Protein AF-A0A401FTQ6-F1 (afdb_monomer)

Organism: NCBI:txid45657

Sequence (64 aa):
MHTIKINRKNNNLELVSKLMNSVAAKYNCTVKYNRNDGGLCFTGDDAFKPLIAEDTMRLFAKNQ

Foldseek 3Di:
DDWDAPDDPDPCPQVLQVLLQVLLVVVVKGWDQDPVRRGIDIGDDPVCVVVSVVVSVVVVVVVD

Radius of gyration: 11.19 Å; Cα contacts (8 Å, |Δi|>4): 71; chains: 1; bounding box: 31×19×28 Å

Structure (mmCIF, N/CA/C/O backbone):
data_AF-A0A401FTQ6-F1
#
_entry.id   AF-A0A401FTQ6-F1
#
loop_
_atom_site.group_PDB
_atom_site.id
_atom_site.type_symbol
_atom_site.label_atom_id
_atom_site.label_alt_id
_atom_site.label_comp_id
_atom_site.label_asym_id
_atom_site.label_entity_id
_atom_site.label_seq_id
_atom_site.pdbx_PDB_ins_code
_atom_site.Cartn_x
_atom_site.Cartn_y
_atom_site.Cartn_z
_atom_site.occupancy
_atom_site.B_iso_or_equiv
_atom_site.auth_seq_id
_atom_site.auth_comp_id
_atom_site.auth_asym_id
_atom_site.auth_atom_id
_atom_site.pdbx_PDB_model_num
ATOM 1 N N . MET A 1 1 ? 13.419 -7.663 -5.391 1.00 33.72 1 MET A N 1
ATOM 2 C CA . MET A 1 1 ? 12.490 -6.540 -5.651 1.00 33.72 1 MET A CA 1
ATOM 3 C C . MET A 1 1 ? 11.532 -6.982 -6.748 1.00 33.72 1 MET A C 1
ATOM 5 O O . MET A 1 1 ? 11.993 -7.258 -7.846 1.00 33.72 1 MET A O 1
ATOM 9 N N . HIS A 1 2 ? 10.245 -7.156 -6.440 1.00 39.22 2 HIS A N 1
ATOM 10 C CA . HIS A 1 2 ? 9.234 -7.595 -7.410 1.00 39.22 2 HIS A CA 1
ATOM 11 C C . HIS A 1 2 ? 8.470 -6.376 -7.937 1.00 39.22 2 HIS A C 1
ATOM 13 O O . HIS A 1 2 ? 7.679 -5.774 -7.213 1.00 39.22 2 HIS A O 1
ATOM 19 N N . THR A 1 3 ? 8.724 -6.009 -9.192 1.00 39.06 3 THR A N 1
ATOM 20 C CA . THR A 1 3 ? 8.080 -4.867 -9.853 1.00 39.06 3 THR A CA 1
ATOM 21 C C . THR A 1 3 ? 6.893 -5.363 -10.669 1.00 39.06 3 THR A C 1
ATOM 23 O O . THR A 1 3 ? 7.070 -6.122 -11.621 1.00 39.06 3 THR A O 1
ATOM 26 N N . ILE A 1 4 ? 5.678 -4.941 -10.312 1.00 47.31 4 ILE A N 1
ATOM 27 C CA . ILE A 1 4 ? 4.471 -5.283 -11.071 1.00 47.31 4 ILE A CA 1
ATOM 28 C C . ILE A 1 4 ? 4.267 -4.228 -12.165 1.00 47.31 4 ILE A C 1
ATOM 30 O O . ILE A 1 4 ? 3.921 -3.075 -11.899 1.00 47.31 4 ILE A O 1
ATOM 34 N N . LYS A 1 5 ? 4.475 -4.633 -13.421 1.00 42.47 5 LYS A N 1
ATOM 35 C CA . LYS A 1 5 ? 4.234 -3.790 -14.598 1.00 42.47 5 LYS A CA 1
ATOM 36 C C . LYS A 1 5 ? 2.753 -3.813 -14.970 1.00 42.47 5 LYS A C 1
ATOM 38 O O . LYS A 1 5 ? 2.310 -4.662 -15.738 1.00 42.47 5 LYS A O 1
ATOM 43 N N . ILE A 1 6 ? 1.975 -2.874 -14.433 1.00 50.94 6 ILE A N 1
ATOM 44 C CA . ILE A 1 6 ? 0.591 -2.657 -14.876 1.00 50.94 6 ILE A CA 1
ATOM 45 C C . ILE A 1 6 ? 0.608 -1.764 -16.120 1.00 50.94 6 ILE A C 1
ATOM 47 O O . ILE A 1 6 ? 0.511 -0.546 -16.033 1.00 50.94 6 ILE A O 1
ATOM 51 N N . ASN A 1 7 ? 0.738 -2.382 -17.292 1.00 43.12 7 ASN A N 1
ATOM 52 C CA . ASN A 1 7 ? 0.831 -1.682 -18.570 1.00 43.12 7 ASN A CA 1
ATOM 53 C C . ASN A 1 7 ? -0.579 -1.359 -19.113 1.00 43.12 7 ASN A C 1
ATOM 55 O O . ASN A 1 7 ? -1.108 -2.056 -19.977 1.00 43.12 7 ASN A O 1
ATOM 59 N N . ARG A 1 8 ? -1.239 -0.325 -18.575 1.00 46.81 8 ARG A N 1
ATOM 60 C CA . ARG A 1 8 ? -2.453 0.255 -19.181 1.00 46.81 8 ARG A CA 1
ATOM 61 C C . ARG A 1 8 ? -2.166 1.703 -19.558 1.00 46.81 8 ARG A C 1
ATOM 63 O O . ARG A 1 8 ? -1.971 2.526 -18.677 1.00 46.81 8 ARG A O 1
ATOM 70 N N . LYS A 1 9 ? -2.200 2.033 -20.856 1.00 44.19 9 LYS A N 1
ATOM 71 C CA . LYS A 1 9 ? -2.292 3.419 -21.358 1.00 44.19 9 LYS A CA 1
ATOM 72 C C . LYS A 1 9 ? -3.592 4.043 -20.838 1.00 44.19 9 LYS A C 1
ATOM 74 O O . LYS A 1 9 ? -4.599 4.048 -21.532 1.00 44.19 9 LYS A O 1
ATOM 79 N N . ASN A 1 10 ? -3.606 4.502 -19.594 1.00 48.44 10 ASN A N 1
ATOM 80 C CA . ASN A 1 10 ? -4.744 5.200 -19.030 1.00 48.44 10 ASN A CA 1
ATOM 81 C C . ASN A 1 10 ? -4.232 6.331 -18.147 1.00 48.44 10 ASN A C 1
ATOM 83 O O . ASN A 1 10 ? -3.425 6.104 -17.244 1.00 48.44 10 ASN A O 1
ATOM 87 N N . ASN A 1 11 ? -4.741 7.538 -18.385 1.00 53.44 11 ASN A N 1
ATOM 88 C CA . ASN A 1 11 ? -4.408 8.754 -17.635 1.00 53.44 11 ASN A CA 1
ATOM 89 C C . ASN A 1 11 ? -4.666 8.607 -16.115 1.00 53.44 11 ASN A C 1
ATOM 91 O O . ASN A 1 11 ? -4.169 9.385 -15.309 1.00 53.44 11 ASN A O 1
ATOM 95 N N . ASN A 1 12 ? -5.404 7.566 -15.715 1.00 68.12 12 ASN A N 1
ATOM 96 C CA . ASN A 1 12 ? -5.758 7.270 -14.331 1.00 68.12 12 ASN A CA 1
ATOM 97 C C . ASN A 1 12 ? -4.715 6.457 -13.554 1.00 68.12 12 ASN A C 1
ATOM 99 O O . ASN A 1 12 ? -4.900 6.299 -12.354 1.00 68.12 12 ASN A O 1
ATOM 103 N N . LEU A 1 13 ? -3.640 5.932 -14.159 1.00 69.81 13 LEU A N 1
ATOM 104 C CA . LEU A 1 13 ? -2.629 5.172 -13.396 1.00 69.81 13 LEU A CA 1
ATOM 105 C C . LEU A 1 13 ? -1.956 6.027 -12.318 1.00 69.81 13 LEU A C 1
ATOM 107 O O . LEU A 1 13 ? -1.685 5.545 -11.222 1.00 69.81 13 LEU A O 1
ATOM 111 N N . GLU A 1 14 ? -1.756 7.314 -12.599 1.00 73.12 14 GLU A N 1
ATOM 112 C CA . GLU A 1 14 ? -1.231 8.260 -11.620 1.00 73.12 14 GLU A CA 1
ATOM 113 C C . GLU A 1 14 ? -2.223 8.465 -10.458 1.00 73.12 14 GLU A C 1
ATOM 115 O O . GLU A 1 14 ? -1.827 8.477 -9.292 1.00 73.12 14 GLU A O 1
ATOM 120 N N . LEU A 1 15 ? -3.525 8.520 -10.754 1.00 76.69 15 LEU A N 1
ATOM 121 C CA . LEU A 1 15 ? -4.587 8.625 -9.751 1.00 76.69 15 LEU A CA 1
ATOM 122 C C . LEU A 1 15 ? -4.696 7.347 -8.901 1.00 76.69 15 LEU A C 1
ATOM 124 O O . LEU A 1 15 ? -4.710 7.416 -7.673 1.00 76.69 15 LEU A O 1
ATOM 128 N N . VAL A 1 16 ? -4.693 6.180 -9.555 1.00 77.69 16 VAL A N 1
ATOM 129 C CA . VAL A 1 16 ? -4.677 4.859 -8.911 1.00 77.69 16 VAL A CA 1
ATOM 130 C C . VAL A 1 16 ? -3.458 4.742 -8.004 1.00 77.69 16 VAL A C 1
ATOM 132 O O . VAL A 1 16 ? -3.592 4.302 -6.870 1.00 77.69 16 VAL A O 1
ATOM 135 N N . SER A 1 17 ? -2.285 5.193 -8.453 1.00 80.19 17 SER A N 1
ATOM 136 C CA . SER A 1 17 ? -1.064 5.146 -7.648 1.00 80.19 17 SER A CA 1
ATOM 137 C C . SER A 1 17 ? -1.153 5.995 -6.385 1.00 80.19 17 SER A C 1
ATOM 139 O O . SER A 1 17 ? -0.718 5.547 -5.330 1.00 80.19 17 SER A O 1
ATOM 141 N N . LYS A 1 18 ? -1.764 7.186 -6.457 1.00 81.06 18 LYS A N 1
ATOM 142 C CA . LYS A 1 18 ? -1.982 8.052 -5.290 1.00 81.06 18 LYS A CA 1
ATOM 143 C C . LYS A 1 18 ? -2.961 7.416 -4.307 1.00 81.06 18 LYS A C 1
ATOM 145 O O . LYS A 1 18 ? -2.699 7.442 -3.106 1.00 81.06 18 LYS A O 1
ATOM 150 N N . LEU A 1 19 ? -4.036 6.800 -4.806 1.00 81.88 19 LEU A N 1
ATOM 151 C CA .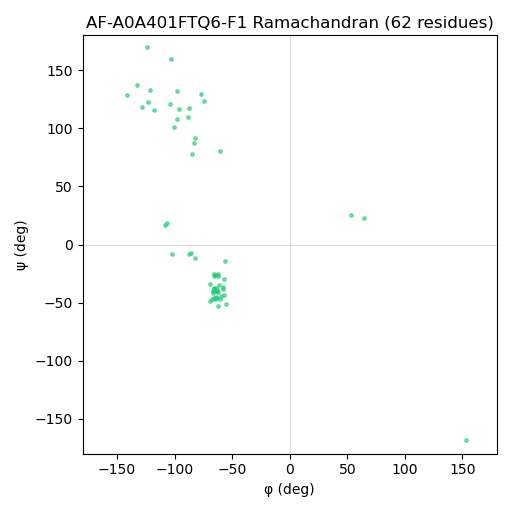 LEU A 1 19 ? -4.980 6.053 -3.971 1.00 81.88 19 LEU A CA 1
ATOM 152 C C . LEU A 1 19 ? -4.302 4.861 -3.292 1.00 81.88 19 LEU A C 1
ATOM 154 O O . LEU A 1 19 ? -4.336 4.751 -2.068 1.00 81.88 19 LEU A O 1
ATOM 158 N N . MET A 1 20 ? -3.633 4.014 -4.077 1.00 82.19 20 MET A N 1
ATOM 159 C CA . MET A 1 20 ? -2.900 2.858 -3.566 1.00 82.19 20 MET A CA 1
ATOM 160 C C . MET A 1 20 ? -1.839 3.283 -2.560 1.00 82.19 20 MET A C 1
ATOM 162 O O . MET A 1 20 ? -1.675 2.611 -1.553 1.00 82.19 20 MET A O 1
ATOM 166 N N . ASN A 1 21 ? -1.151 4.405 -2.780 1.00 85.31 21 ASN A N 1
ATOM 167 C CA . ASN A 1 21 ? -0.180 4.932 -1.829 1.00 85.31 21 ASN A CA 1
ATOM 168 C C . ASN A 1 21 ? -0.838 5.397 -0.525 1.00 85.31 21 ASN A C 1
ATOM 170 O O . ASN A 1 21 ? -0.298 5.154 0.547 1.00 85.31 21 ASN A O 1
ATOM 174 N N . SER A 1 22 ? -2.002 6.045 -0.602 1.00 85.00 22 SER A N 1
ATOM 175 C CA . SER A 1 22 ? -2.753 6.483 0.579 1.00 85.00 22 SER A CA 1
ATOM 176 C C . SER A 1 22 ? -3.227 5.298 1.425 1.00 85.00 22 SER A C 1
ATOM 178 O O . SER A 1 22 ? -3.134 5.341 2.650 1.00 85.00 22 SER A O 1
ATOM 180 N N . VAL A 1 23 ? -3.669 4.215 0.781 1.00 84.00 23 VAL A N 1
ATOM 181 C CA . VAL A 1 23 ? -4.011 2.959 1.460 1.00 84.00 23 VAL A CA 1
ATOM 182 C C . VAL A 1 23 ? -2.755 2.284 2.007 1.00 84.00 23 VAL A C 1
ATOM 184 O O . VAL A 1 23 ? -2.719 1.924 3.179 1.00 84.00 23 VAL A O 1
ATOM 187 N N . ALA A 1 24 ? -1.708 2.151 1.192 1.00 84.62 24 ALA A N 1
ATOM 188 C CA . ALA A 1 24 ? -0.451 1.512 1.566 1.00 84.62 24 ALA A CA 1
ATOM 1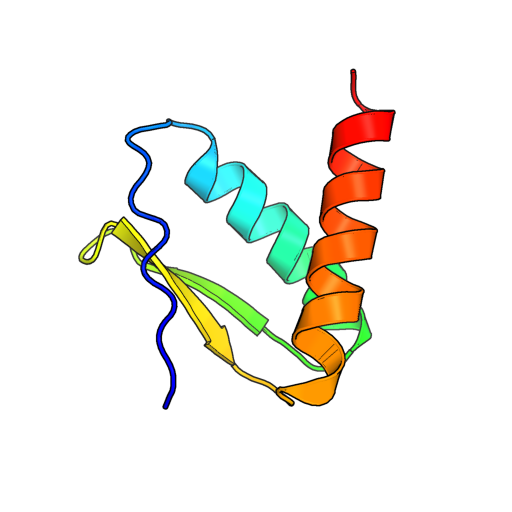89 C C . ALA A 1 24 ? 0.209 2.189 2.773 1.00 84.62 24 ALA A C 1
ATOM 191 O O . ALA A 1 24 ? 0.720 1.491 3.648 1.00 84.62 24 ALA A O 1
ATOM 192 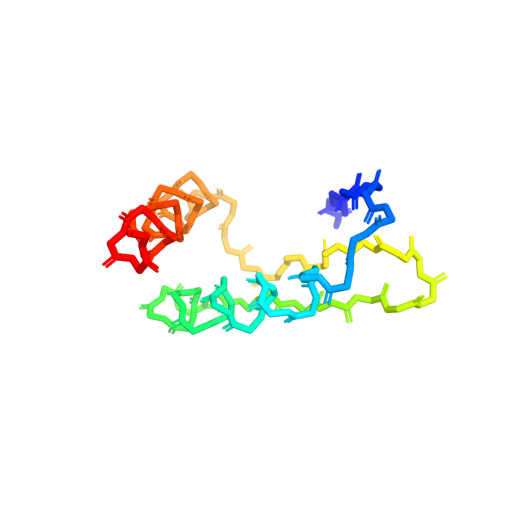N N . ALA A 1 25 ? 0.116 3.518 2.878 1.00 83.69 25 ALA A N 1
ATOM 193 C CA . ALA A 1 25 ? 0.638 4.278 4.009 1.00 83.69 25 ALA A CA 1
ATOM 194 C C . ALA A 1 25 ? 0.049 3.824 5.358 1.00 83.69 25 ALA A C 1
ATOM 196 O O . ALA A 1 25 ? 0.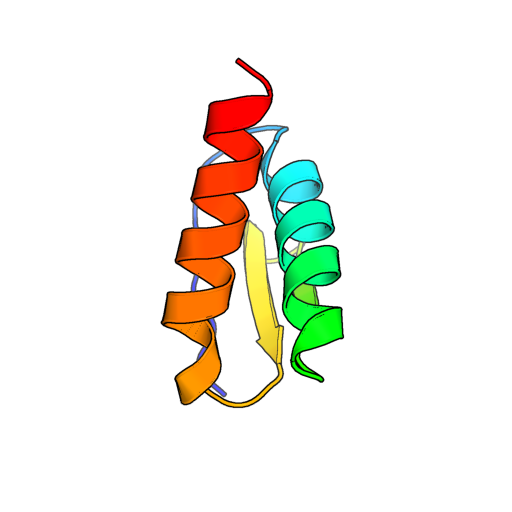748 3.866 6.368 1.00 83.69 25 ALA A O 1
ATOM 197 N N . LYS A 1 26 ? -1.194 3.314 5.385 1.00 84.06 26 LYS A N 1
ATOM 198 C CA . LYS A 1 26 ? -1.811 2.748 6.600 1.00 84.06 26 LYS A CA 1
ATOM 199 C C . LYS A 1 26 ? -1.114 1.471 7.082 1.00 84.06 26 LYS A C 1
ATOM 201 O O . LYS A 1 26 ? -1.176 1.152 8.263 1.00 84.06 26 LYS A O 1
ATOM 206 N N . TYR A 1 27 ? -0.455 0.756 6.174 1.00 81.75 27 TYR A N 1
ATOM 207 C CA . TYR A 1 27 ? 0.219 -0.521 6.418 1.00 81.75 27 TYR A CA 1
ATOM 208 C C . TYR A 1 27 ? 1.750 -0.383 6.433 1.00 81.75 27 TYR A C 1
ATOM 210 O O . TYR A 1 27 ? 2.450 -1.370 6.226 1.00 81.75 27 TYR A O 1
ATOM 218 N N . ASN A 1 28 ? 2.292 0.833 6.608 1.00 83.00 28 ASN A N 1
ATOM 219 C CA . ASN A 1 28 ? 3.726 1.125 6.430 1.00 83.00 28 ASN A CA 1
ATOM 220 C C . ASN A 1 28 ? 4.286 0.680 5.059 1.00 83.00 28 ASN A C 1
ATOM 222 O O . ASN A 1 28 ? 5.481 0.436 4.902 1.00 83.00 28 ASN A O 1
ATOM 226 N N . CYS A 1 29 ? 3.423 0.586 4.048 1.00 84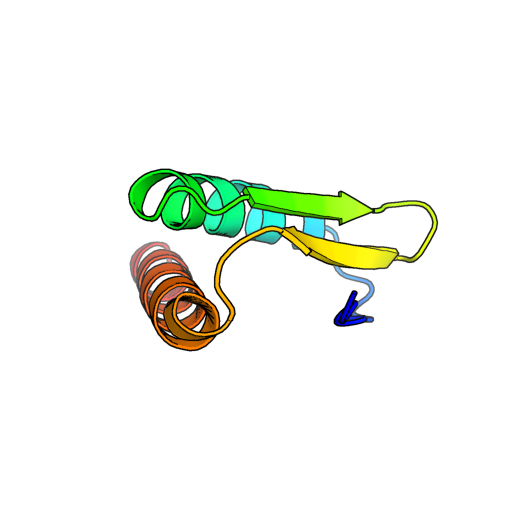.88 29 CYS A N 1
ATOM 227 C CA . CYS A 1 29 ? 3.786 0.272 2.675 1.00 84.88 29 CYS A CA 1
ATOM 228 C C . CYS A 1 29 ? 3.757 1.549 1.825 1.00 84.88 29 CYS A C 1
ATOM 230 O O . CYS A 1 29 ? 3.126 2.547 2.163 1.00 84.88 29 CYS A O 1
ATOM 232 N N . THR A 1 30 ? 4.439 1.538 0.688 1.00 83.00 30 THR A N 1
ATOM 233 C CA . THR A 1 30 ? 4.493 2.669 -0.242 1.00 83.00 30 THR A CA 1
ATOM 234 C C . THR A 1 30 ? 4.249 2.177 -1.659 1.00 83.00 30 THR A C 1
ATOM 236 O O . THR A 1 30 ? 4.804 1.161 -2.075 1.00 83.00 30 THR A O 1
ATOM 239 N N . VAL A 1 31 ? 3.444 2.914 -2.422 1.00 83.50 31 VAL A N 1
ATOM 240 C CA . VAL A 1 31 ? 3.225 2.651 -3.848 1.00 83.50 31 VAL A CA 1
ATOM 241 C C . VAL A 1 31 ? 3.580 3.904 -4.629 1.00 83.50 31 VAL A C 1
ATOM 243 O O . VAL A 1 31 ? 3.028 4.972 -4.394 1.00 83.50 31 VAL A O 1
ATOM 246 N N . LYS A 1 32 ? 4.510 3.793 -5.573 1.00 81.31 32 LYS A N 1
ATOM 247 C CA . LYS A 1 32 ? 4.910 4.904 -6.438 1.00 81.31 32 LYS A CA 1
ATOM 248 C C . LYS A 1 32 ? 4.688 4.553 -7.894 1.00 81.31 32 LYS A C 1
ATOM 250 O O . LYS A 1 32 ? 5.107 3.498 -8.358 1.00 81.31 32 LYS A O 1
ATOM 255 N N . TYR A 1 33 ? 4.074 5.469 -8.629 1.00 79.25 33 TYR A N 1
ATOM 256 C CA . TYR A 1 33 ? 4.025 5.376 -10.079 1.00 79.25 33 TYR A CA 1
ATOM 257 C C . TYR A 1 33 ? 5.379 5.739 -10.677 1.00 79.25 33 TYR A C 1
ATOM 259 O O . TYR A 1 33 ? 5.909 6.824 -10.434 1.00 79.25 33 TYR A O 1
ATOM 267 N N . ASN A 1 34 ? 5.936 4.825 -11.466 1.00 76.62 34 ASN A N 1
ATOM 268 C CA . ASN A 1 34 ? 7.131 5.073 -12.246 1.00 76.62 34 ASN A CA 1
ATOM 269 C C . ASN A 1 34 ? 6.736 5.370 -13.694 1.00 76.62 34 ASN A C 1
ATOM 271 O O . ASN A 1 34 ? 6.475 4.461 -14.483 1.00 76.62 34 ASN A O 1
ATOM 275 N N . ARG A 1 35 ? 6.733 6.658 -14.050 1.00 67.25 35 ARG A N 1
ATOM 276 C CA . ARG A 1 35 ? 6.376 7.127 -15.396 1.00 67.25 35 ARG A CA 1
ATOM 277 C C . ARG A 1 35 ? 7.357 6.662 -16.478 1.00 67.25 35 ARG A C 1
ATOM 279 O O . ARG A 1 35 ? 6.939 6.528 -17.621 1.00 67.25 35 ARG A O 1
ATOM 286 N N . ASN A 1 36 ? 8.618 6.394 -16.126 1.00 71.69 36 ASN A N 1
ATOM 287 C CA . ASN A 1 36 ? 9.621 5.889 -17.073 1.00 71.69 36 ASN A CA 1
ATOM 288 C C . ASN A 1 36 ? 9.339 4.447 -17.520 1.00 71.69 36 ASN A C 1
ATOM 290 O O . ASN A 1 36 ? 9.602 4.104 -18.664 1.00 71.69 36 ASN A O 1
ATOM 294 N N . ASP A 1 37 ? 8.791 3.613 -16.631 1.00 67.06 37 ASP A N 1
ATOM 295 C CA . ASP A 1 37 ? 8.485 2.202 -16.921 1.00 67.06 37 ASP A CA 1
ATOM 296 C C . ASP A 1 37 ? 6.986 1.966 -17.200 1.00 67.06 37 ASP A C 1
ATOM 298 O O . ASP A 1 37 ? 6.584 0.876 -17.597 1.00 67.06 37 ASP A O 1
ATOM 302 N N . GLY A 1 38 ? 6.144 2.988 -16.990 1.00 66.94 38 GLY A N 1
ATOM 303 C CA . GLY A 1 38 ? 4.686 2.877 -17.085 1.00 66.94 38 GLY A CA 1
ATOM 304 C C . GLY A 1 38 ? 4.081 1.945 -16.029 1.00 66.94 38 GLY A C 1
ATOM 305 O O . GLY A 1 38 ? 3.004 1.399 -16.244 1.00 66.94 38 GLY A O 1
ATOM 306 N N . GLY A 1 39 ? 4.781 1.730 -14.909 1.00 74.56 39 GLY A N 1
ATOM 307 C CA . GLY A 1 39 ? 4.454 0.719 -13.901 1.00 74.56 39 GLY A CA 1
ATOM 308 C C . GLY A 1 39 ? 4.280 1.281 -12.490 1.00 74.56 39 GLY A C 1
ATOM 309 O O . GLY A 1 39 ? 4.596 2.439 -12.210 1.00 74.56 39 GLY A O 1
ATOM 310 N N . LEU A 1 40 ? 3.784 0.442 -11.579 1.00 75.69 40 LEU A N 1
ATOM 311 C CA . LEU A 1 40 ? 3.672 0.760 -10.155 1.00 75.69 40 LEU A CA 1
ATOM 312 C C . LEU A 1 40 ? 4.784 0.033 -9.392 1.00 75.69 40 LEU A C 1
ATOM 314 O O . LEU A 1 40 ? 4.868 -1.193 -9.404 1.00 75.69 40 LEU A O 1
ATOM 318 N N . CYS A 1 41 ? 5.628 0.794 -8.704 1.00 79.31 41 CYS A N 1
ATOM 319 C CA . CYS A 1 41 ? 6.583 0.264 -7.742 1.00 79.31 41 CYS A CA 1
ATOM 320 C C . CYS A 1 41 ? 5.916 0.160 -6.375 1.00 79.31 41 CYS A C 1
ATOM 322 O O . CYS A 1 41 ? 5.534 1.173 -5.791 1.00 79.31 41 CYS A O 1
ATOM 324 N N . PHE A 1 42 ? 5.812 -1.061 -5.864 1.00 81.06 42 PHE A N 1
ATOM 325 C CA . PHE A 1 42 ? 5.406 -1.333 -4.493 1.00 81.06 42 PHE A CA 1
ATOM 326 C C . PHE A 1 42 ? 6.648 -1.561 -3.627 1.00 81.06 42 PHE A C 1
ATOM 328 O O . PHE A 1 42 ? 7.521 -2.350 -3.992 1.00 81.06 42 PHE A O 1
ATOM 335 N N . THR A 1 43 ? 6.693 -0.905 -2.473 1.00 81.50 43 THR A N 1
ATOM 336 C CA . THR A 1 43 ? 7.726 -1.075 -1.452 1.00 81.50 43 THR A CA 1
ATOM 337 C C . THR A 1 43 ? 7.041 -1.341 -0.120 1.00 81.50 43 THR A C 1
ATOM 339 O O . THR A 1 43 ? 6.294 -0.495 0.365 1.00 81.50 43 THR A O 1
ATOM 342 N N . GLY A 1 44 ? 7.280 -2.502 0.475 1.00 79.25 44 GLY A N 1
ATOM 343 C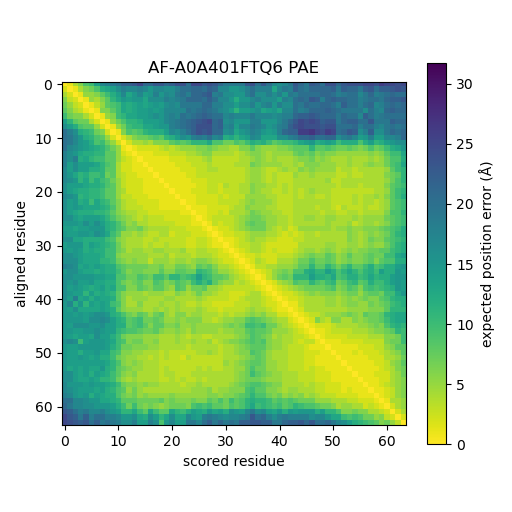 CA . GLY A 1 44 ? 6.638 -2.908 1.721 1.00 79.25 44 GLY A CA 1
ATOM 344 C C . GLY A 1 44 ? 6.557 -4.421 1.830 1.00 79.25 44 GLY A C 1
ATOM 345 O O . GLY A 1 44 ? 7.180 -5.135 1.041 1.00 79.25 44 GLY A O 1
ATOM 346 N N . ASP A 1 45 ? 5.775 -4.891 2.795 1.00 80.81 45 ASP A N 1
ATOM 347 C CA . ASP A 1 45 ? 5.569 -6.319 3.002 1.00 80.81 45 ASP A CA 1
ATOM 348 C C . ASP A 1 45 ? 4.589 -6.886 1.966 1.00 80.81 45 ASP A C 1
ATOM 350 O O . ASP A 1 45 ? 3.496 -6.349 1.749 1.00 80.81 45 ASP A O 1
ATOM 354 N N . ASP A 1 46 ? 4.981 -7.978 1.310 1.00 80.00 46 ASP A N 1
ATOM 355 C CA . ASP A 1 46 ? 4.182 -8.624 0.266 1.00 80.00 46 ASP A CA 1
ATOM 356 C C . ASP A 1 46 ? 2.835 -9.135 0.809 1.00 80.00 46 ASP A C 1
ATOM 358 O O . ASP A 1 46 ? 1.856 -9.181 0.062 1.00 80.00 46 ASP A O 1
ATOM 362 N N . ALA A 1 47 ? 2.749 -9.428 2.114 1.00 82.69 47 ALA A N 1
ATOM 363 C CA . ALA A 1 47 ? 1.517 -9.854 2.776 1.00 82.69 47 ALA A CA 1
ATOM 364 C C . ALA A 1 47 ? 0.408 -8.786 2.737 1.00 82.69 47 ALA A C 1
ATOM 366 O O . ALA A 1 47 ? -0.776 -9.124 2.733 1.00 82.69 47 ALA A O 1
ATOM 367 N N . PHE A 1 48 ? 0.766 -7.498 2.651 1.00 81.19 48 PHE A N 1
ATOM 368 C CA . PHE A 1 48 ? -0.208 -6.402 2.585 1.00 81.19 48 PHE A CA 1
ATOM 369 C C . PHE A 1 48 ? -0.665 -6.076 1.161 1.00 81.19 48 PHE A C 1
ATOM 371 O O . PHE A 1 48 ? -1.619 -5.320 0.989 1.00 81.19 48 PHE A O 1
ATOM 378 N N . LYS A 1 49 ? -0.050 -6.657 0.122 1.00 78.69 49 LYS A N 1
ATOM 379 C CA . LYS A 1 49 ? -0.464 -6.436 -1.274 1.00 78.69 49 LYS A CA 1
ATOM 380 C C . LYS A 1 49 ? -1.940 -6.748 -1.549 1.00 78.69 49 LYS A C 1
ATOM 382 O O . LYS A 1 49 ? -2.593 -5.875 -2.124 1.00 78.69 49 LYS A O 1
ATOM 387 N N . PRO A 1 50 ? -2.488 -7.925 -1.176 1.00 82.12 50 PRO A N 1
ATOM 388 C CA . PRO A 1 50 ? -3.901 -8.218 -1.417 1.00 82.12 50 PRO A CA 1
ATOM 389 C C . PRO A 1 50 ? -4.819 -7.249 -0.662 1.00 82.12 50 PRO A C 1
ATOM 391 O O . PRO A 1 50 ? -5.754 -6.722 -1.256 1.00 82.12 50 PRO A O 1
ATOM 394 N N . LEU A 1 51 ? -4.481 -6.912 0.587 1.00 83.75 51 LEU A N 1
ATOM 395 C CA . LEU A 1 51 ? -5.233 -5.957 1.409 1.00 83.75 51 LEU A CA 1
ATOM 396 C C . LEU A 1 51 ? -5.278 -4.562 0.771 1.00 83.75 51 LEU A C 1
ATOM 398 O O . LEU A 1 51 ? -6.342 -3.959 0.650 1.00 83.75 51 LEU A O 1
ATOM 402 N N . ILE A 1 52 ? -4.130 -4.060 0.311 1.00 82.69 52 ILE A N 1
ATOM 403 C CA . ILE A 1 52 ? -4.030 -2.747 -0.334 1.00 82.69 52 ILE A CA 1
ATOM 404 C C . ILE A 1 52 ? -4.794 -2.734 -1.662 1.00 82.69 52 ILE A C 1
ATOM 406 O O . ILE A 1 52 ? -5.442 -1.736 -1.986 1.00 82.69 52 ILE A O 1
ATOM 410 N N . ALA A 1 53 ? -4.744 -3.828 -2.428 1.00 81.31 53 ALA A N 1
ATOM 411 C CA . ALA A 1 53 ? -5.489 -3.961 -3.674 1.00 81.31 53 ALA A CA 1
ATOM 412 C C . ALA A 1 53 ? -7.008 -3.969 -3.436 1.00 81.31 53 ALA A C 1
ATOM 414 O O . ALA A 1 53 ? -7.721 -3.223 -4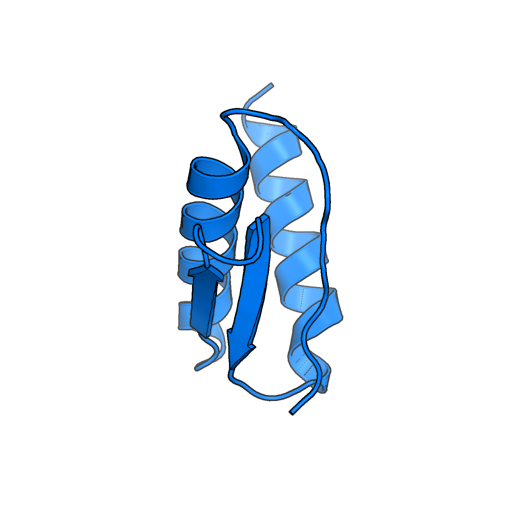.106 1.00 81.31 53 ALA A O 1
ATOM 415 N N . GLU A 1 54 ? -7.502 -4.744 -2.467 1.00 84.00 54 GLU A N 1
ATOM 416 C CA . GLU A 1 54 ? -8.928 -4.794 -2.119 1.00 84.00 54 GLU A CA 1
ATOM 417 C C . GLU A 1 54 ? -9.456 -3.449 -1.607 1.00 84.00 54 GLU A C 1
ATOM 419 O O . GLU A 1 54 ? -10.494 -2.977 -2.076 1.00 84.00 54 GLU A O 1
ATOM 424 N N . ASP A 1 55 ? -8.737 -2.788 -0.695 1.00 83.19 55 ASP A N 1
ATOM 425 C CA . ASP A 1 55 ? -9.157 -1.490 -0.146 1.00 83.19 55 ASP A CA 1
ATOM 426 C C . ASP A 1 55 ? -9.155 -0.404 -1.240 1.00 83.19 55 ASP A C 1
ATOM 428 O O . ASP A 1 55 ? -10.068 0.421 -1.327 1.00 83.19 55 ASP A O 1
ATOM 432 N N . THR A 1 56 ? -8.179 -0.459 -2.156 1.00 82.00 56 THR A N 1
ATOM 433 C CA . THR A 1 56 ? -8.136 0.420 -3.335 1.00 82.00 56 THR A CA 1
ATOM 434 C C . THR A 1 56 ? -9.318 0.165 -4.271 1.00 82.00 56 THR A C 1
ATOM 436 O O . THR A 1 56 ? -9.947 1.122 -4.724 1.00 82.00 56 THR A O 1
ATOM 439 N N . MET A 1 57 ? -9.652 -1.098 -4.566 1.00 80.44 57 MET A N 1
ATOM 440 C CA . MET A 1 57 ? -10.809 -1.430 -5.408 1.00 80.44 57 MET A CA 1
ATOM 441 C C . MET A 1 57 ? -12.122 -0.974 -4.766 1.00 80.44 57 MET A C 1
ATOM 443 O O . MET A 1 57 ? -12.978 -0.425 -5.459 1.00 80.44 57 MET A O 1
ATOM 447 N N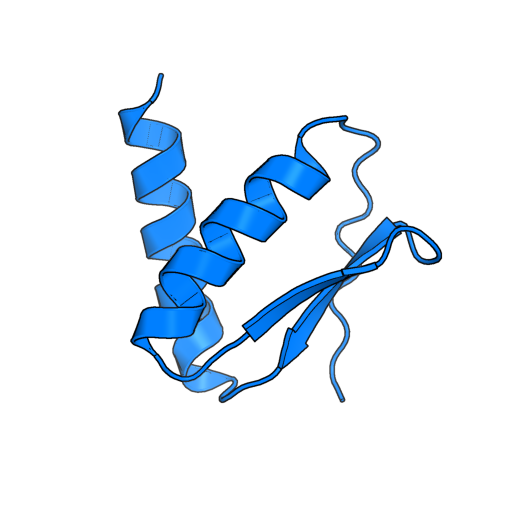 . ARG A 1 58 ? -12.264 -1.120 -3.443 1.00 81.62 58 ARG A N 1
ATOM 448 C CA . ARG A 1 58 ? -13.410 -0.591 -2.689 1.00 81.62 58 ARG A CA 1
ATOM 449 C C . ARG A 1 58 ? -13.527 0.925 -2.810 1.00 81.62 58 ARG A C 1
ATOM 451 O O . ARG A 1 58 ? -14.623 1.430 -3.032 1.00 81.62 58 ARG A O 1
ATOM 458 N N . LEU A 1 59 ? -12.418 1.656 -2.699 1.00 76.38 59 LEU A N 1
ATOM 459 C CA . LEU A 1 59 ? -12.399 3.112 -2.881 1.00 76.38 59 LEU A CA 1
ATOM 460 C C . LEU A 1 59 ? -12.779 3.531 -4.306 1.00 76.38 59 LEU A C 1
ATOM 462 O O . LEU A 1 59 ? -13.479 4.528 -4.477 1.00 76.38 59 LEU A O 1
ATOM 466 N N . PHE A 1 60 ? -12.355 2.767 -5.315 1.00 73.00 60 PHE A N 1
ATOM 467 C CA . PHE A 1 60 ? -12.760 2.987 -6.703 1.00 73.00 60 PHE A CA 1
ATOM 468 C C . PHE A 1 60 ? -14.258 2.749 -6.911 1.00 73.00 60 PHE A C 1
ATOM 470 O O . PHE A 1 60 ? -14.925 3.590 -7.503 1.00 73.00 60 PHE A O 1
ATOM 477 N N . ALA A 1 61 ? -14.796 1.652 -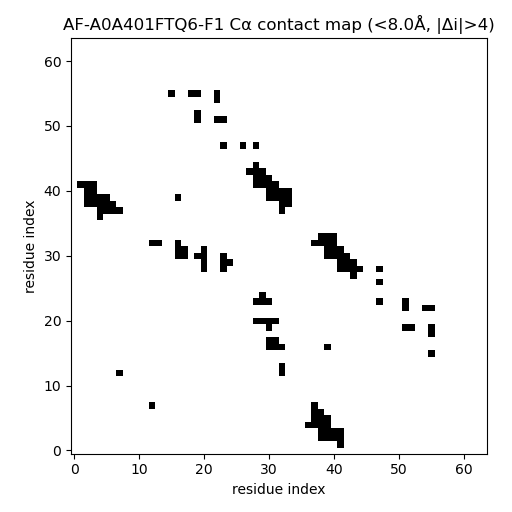6.373 1.00 70.81 61 ALA A N 1
ATOM 478 C CA . ALA A 1 61 ? -16.214 1.313 -6.487 1.00 70.81 61 ALA A CA 1
ATOM 479 C C . ALA A 1 61 ? -17.136 2.302 -5.755 1.00 70.81 61 ALA A C 1
ATOM 481 O O . ALA A 1 61 ? -18.288 2.460 -6.133 1.00 70.81 61 ALA A O 1
ATOM 482 N N . LYS A 1 62 ? -16.639 2.974 -4.708 1.00 62.91 62 LYS A N 1
ATOM 483 C CA . LYS A 1 62 ? -17.412 3.943 -3.916 1.00 62.91 62 LYS A CA 1
ATOM 484 C C . LYS A 1 62 ? -17.486 5.346 -4.544 1.00 62.91 62 LYS A C 1
ATOM 486 O O . LYS A 1 62 ? -18.241 6.175 -4.051 1.00 62.91 62 LYS A O 1
ATOM 491 N N . ASN A 1 63 ? -16.684 5.626 -5.574 1.00 53.06 63 ASN A N 1
ATOM 492 C CA . ASN A 1 63 ? -16.644 6.915 -6.283 1.00 53.06 63 ASN A CA 1
ATOM 493 C C . ASN A 1 63 ? -17.259 6.842 -7.696 1.00 53.06 63 ASN A C 1
ATOM 495 O O . ASN A 1 63 ? -17.000 7.726 -8.514 1.00 53.06 63 ASN A O 1
ATOM 499 N N . GLN A 1 64 ? -18.033 5.793 -7.985 1.00 46.72 64 GLN A N 1
ATOM 500 C CA . GLN A 1 64 ? -18.816 5.631 -9.213 1.00 46.72 64 GLN A CA 1
ATOM 501 C C . GLN A 1 64 ? -20.305 5.738 -8.882 1.00 46.72 64 GLN A C 1
ATOM 503 O O . GLN A 1 64 ? -21.035 6.311 -9.718 1.00 46.72 64 GLN A O 1
#

Nearest PDB structures (foldseek):
  6i1y-assembly1_A  TM=6.983E-01  e=2.410E+00  Vibrio vulnificus
  4zoq-assembly1_A  TM=7.180E-01  e=2.107E+00  Bacillus licheniformis
  4e9j-assembly1_A  TM=6.125E-01  e=2.410E+00  Pseudomonas aeruginosa PAO1
  6ve2-assembly1_A  TM=5.632E-01  e=1.842E+00  Pseudomonas aeruginosa PAO1
  6ve4-assembly1_A  TM=5.471E-01  e=2.757E+00  Pseudomonas aeruginosa PAO1

Secondary structure (DSSP, 8-state):
---B------TTHHHHHHHHHHHHHTTT-EEEEETTTTEEEEES-GGGHHHHHHHHHHHHHTT-

Solvent-accessible surface area (backbone atoms only — not comparable to full-atom values): 3764 Å² total; per-residue (Å²): 136,79,72,54,73,58,84,61,101,48,91,54,53,62,57,50,26,52,49,36,21,60,51,19,51,78,72,76,21,43,39,43,63,38,80,92,76,51,21,43,44,65,48,63,66,75,84,49,48,64,56,35,51,51,55,38,51,51,56,55,64,72,76,112

pLDDT: mean 72.05, std 14.62, range [33.72, 85.31]

Mean predicted aligned error: 8.38 Å